Protein 2ZIB (pdb70)

Radius of gyration: 13.92 Å; Cα contacts (8 Å, |Δi|>4): 275; chains: 1; bounding box: 28×35×41 Å

Nearest PDB structures (foldseek):
  2zib-assembly1_A  TM=1.008E+00  e=3.011E-27  Brachyopsis segaliensis
  2py2-assembly6_F  TM=9.727E-01  e=3.572E-15  Clupea harengus
  1tdq-assembly1_B  TM=9.682E-01  e=9.838E-13  Rattus norvegicus
  6pwt-assembly1_A  TM=9.422E-01  e=2.791E-12  Bos taurus
  4j6l-assembly1_A  TM=9.202E-01  e=1.187E-11  Homo sapiens

Foldseek 3Di:
DPDDWDAPPQWDDDDQKTKHWFFFWFFLVVQQVVLVVVVWGFDDDADLVRLVVVLVPYDFKAFGFWWDQPPQPPIDGPRRDDPNDAFADPPDDPSDNQQTTWMQHRPSSSHIYGGHRGGIGITMTMDGTD

Secondary structure (DSSP, 8-state):
--S-----TT-EEETTEEEEEEEEEE-HHHHHHHHHHTTSEEPP--SHHHHHHHHHH-SS-EEEEEE--SSTT--EETT--------BPTT-----TTS-EEEE-SSTT--EEEE-TT--EEEEEEEE--

InterPro domains:
  IPR001304 C-type lectin-like [PF00059] (63-164)
  IPR001304 C-type lectin-like [PS500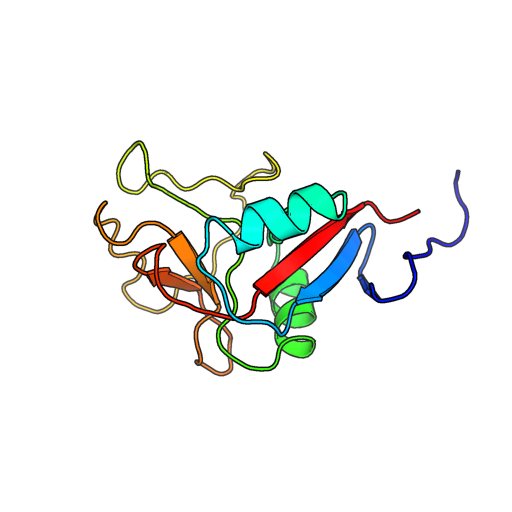41] (52-164)
  IPR001304 C-type lectin-like [SM00034] (45-164)
  IPR002353 Type-2 ice-structuring protein [PR00356] (44-56)
  IPR002353 Type-2 ice-structuring protein [PR00356] (56-73)
  IPR002353 Type-2 ice-structuring protein [PR00356] (74-91)
  IPR002353 Type-2 ice-structuring protein [PR00356] (101-117)
  IPR002353 Type-2 ice-structuring protein [PR00356] (123-134)
  IPR002353 Type-2 ice-structuring protein [PR00356] (135-146)
  IPR002353 Type-2 ice-structuring protein [PR00356] (150-163)
  IPR016186 C-type lectin-like/link domain superfamily [G3DSA:3.10.100.10] (37-168)
  IPR016187 C-type lectin fold [SSF56436] (42-167)
  IPR018378 C-type lectin, conserved site [PS00615] (139-163)
  IPR050111 C-type lectin and snaclec domain-containing protein [PTHR22803] (24-166)

GO terms:
  GO:0005576 extracellular region (C, EXP)

B-factor: mean 14.49, std 8.94, range [4.91, 48.57]

Organism: Brachyopsis segaliensis (NCBI:txid1633465)

Sequence (130 aa):
HHHALVCPAGWTLHGQRCFYSEATAMMTWDDLAEANCVNKGGHLASIHSLEEQLYIKDIVAGIVWIGGSACKVAGAWSWTDGTPVDYRTWCPTKPNDILSDCCMQMTAAVDKCWDDLPCPAS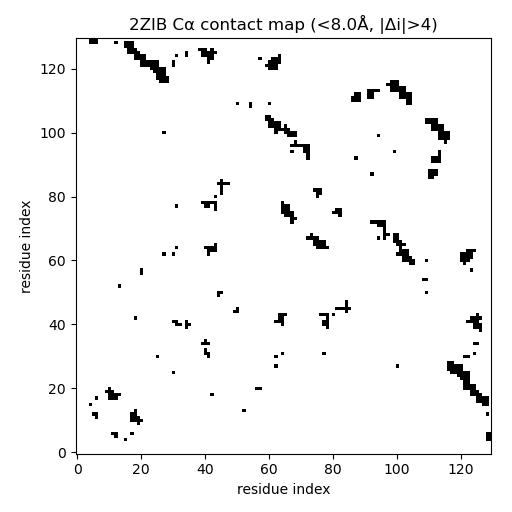HASICAKAAI

CATH classification: 3.10.100.10

Structure (mmCIF, N/CA/C/O backbone):
data_2ZIB
#
_entry.id   2ZIB
#
_cell.length_a   43.275
_cell.length_b   48.416
_cell.length_c   59.707
_cell.angle_alpha   90.00
_cell.angle_beta   90.00
_cell.angle_gamma   90.00
#
_symmetry.space_group_name_H-M   'P 21 21 21'
#
loop_
_entity.id
_entity.type
_entity.pdbx_description
1 polymer 'Type II antifreeze protein'
2 non-polymer 'SULFATE ION'
3 water water
#
loop_
_atom_site.group_PDB
_atom_site.id
_atom_site.type_symbol
_atom_site.label_atom_id
_atom_site.label_alt_id
_atom_site.label_comp_id
_atom_site.label_asym_id
_atom_site.label_entity_id
_atom_site.label_seq_id
_atom_site.pdbx_PDB_ins_code
_atom_site.Cartn_x
_atom_site.Cartn_y
_atom_site.Cartn_z
_atom_site.occupancy
_atom_site.B_iso_or_equiv
_atom_site.auth_seq_id
_atom_site.auth_comp_id
_atom_site.auth_asym_id
_atom_site.auth_atom_id
_atom_site.pdbx_PDB_model_num
ATOM 1 N N . HIS A 1 4 ? 18.168 14.808 -21.984 1.00 21.04 4 HIS A N 1
ATOM 2 C CA . HIS A 1 4 ? 18.027 13.330 -22.160 1.00 20.43 4 HIS A CA 1
ATOM 3 C C . HIS A 1 4 ? 17.194 12.719 -21.043 1.00 20.62 4 HIS A C 1
ATOM 4 O O . HIS A 1 4 ? 16.917 13.377 -20.016 1.00 21.48 4 HIS A O 1
ATOM 11 N N . HIS A 1 5 ? 16.801 11.460 -21.228 1.00 21.29 5 HIS A N 1
ATOM 12 C CA . HIS A 1 5 ? 16.143 10.677 -20.165 1.00 22.61 5 HIS A CA 1
ATOM 13 C C . HIS A 1 5 ? 16.863 9.375 -19.817 1.00 21.14 5 HIS A C 1
ATOM 14 O O . HIS A 1 5 ? 16.254 8.316 -19.632 1.00 21.27 5 HIS A O 1
ATOM 21 N N . HIS A 1 6 ? 18.185 9.438 -19.725 1.00 19.54 6 HIS A N 1
ATOM 22 C CA . HIS A 1 6 ? 18.956 8.258 -19.338 1.00 18.43 6 HIS A CA 1
ATOM 23 C C . HIS A 1 6 ? 19.683 8.473 -17.989 1.00 18.31 6 HIS A C 1
ATOM 24 O O . HIS A 1 6 ? 19.536 9.541 -17.364 1.00 18.42 6 HIS A O 1
ATOM 31 N N . ALA A 1 7 ? 20.475 7.486 -17.586 1.00 18.99 7 ALA A N 1
ATOM 32 C CA . ALA A 1 7 ? 21.133 7.471 -16.266 1.00 18.23 7 ALA A CA 1
ATOM 33 C C . ALA A 1 7 ? 22.015 8.697 -16.178 1.00 17.11 7 ALA A C 1
ATOM 34 O O . ALA A 1 7 ? 22.635 9.076 -17.168 1.00 17.42 7 ALA A O 1
ATOM 36 N N . LEU A 1 8 ? 22.054 9.318 -14.994 1.00 17.17 8 LEU A N 1
ATOM 37 C CA . LEU A 1 8 ? 22.890 10.489 -14.715 1.00 14.95 8 LEU A CA 1
ATOM 38 C C . LEU A 1 8 ? 24.274 10.074 -14.281 1.00 14.61 8 LEU A C 1
ATOM 39 O O . LEU A 1 8 ? 24.474 9.017 -13.670 1.00 16.66 8 LEU A O 1
ATOM 44 N N . VAL A 1 9 ? 25.248 10.938 -14.560 1.00 13.28 9 VAL A N 1
ATOM 45 C CA . VAL A 1 9 ? 26.606 10.736 -14.049 1.00 12.68 9 VAL A CA 1
ATOM 46 C C . VAL A 1 9 ? 27.121 12.031 -13.469 1.00 10.72 9 VAL A C 1
ATOM 47 O O . VAL A 1 9 ? 26.584 13.116 -13.727 1.00 10.12 9 VAL A O 1
ATOM 51 N N . CYS A 1 10 ? 28.187 11.884 -12.702 1.00 10.01 10 CYS A N 1
ATOM 52 C CA . CYS A 1 10 ? 28.912 13.023 -12.180 1.00 9.35 10 CYS A CA 1
ATOM 53 C C . CYS A 1 10 ? 30.341 13.012 -12.685 1.00 9.24 10 CYS A C 1
ATOM 54 O O . CYS A 1 10 ? 30.881 11.948 -12.905 1.00 10.38 10 CYS A O 1
ATOM 57 N N . PRO A 1 11 ? 30.978 14.182 -12.795 1.00 8.88 11 PRO A N 1
ATOM 58 C CA . PRO A 1 11 ? 32.393 14.203 -13.155 1.00 9.64 11 PRO A CA 1
ATOM 59 C C . PRO A 1 11 ? 33.203 13.489 -12.061 1.00 9.28 11 PRO A C 1
ATOM 60 O O . PRO A 1 11 ? 32.840 13.471 -10.873 1.00 9.58 11 PRO A O 1
ATOM 64 N N . ALA A 1 12 ? 34.350 12.930 -12.461 1.00 10.41 12 ALA A N 1
ATOM 65 C CA . ALA A 1 12 ? 35.266 12.318 -11.515 1.00 11.72 12 ALA A CA 1
ATOM 66 C C . ALA A 1 12 ? 35.555 13.209 -10.315 1.00 10.94 12 A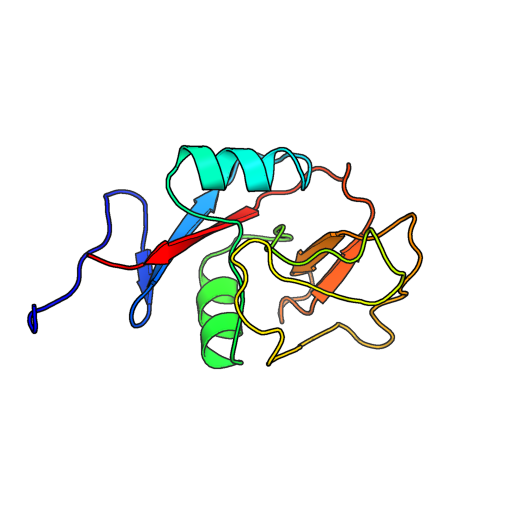LA A C 1
ATOM 67 O O . ALA A 1 12 ? 35.918 14.381 -10.437 1.00 11.61 12 ALA A O 1
ATOM 69 N N . GLY A 1 13 ? 35.427 12.616 -9.150 1.00 10.58 13 GLY A N 1
ATOM 70 C CA . GLY A 1 13 ? 35.678 13.348 -7.924 1.00 11.12 13 GLY A CA 1
ATOM 71 C C . GLY A 1 13 ? 34.393 13.852 -7.278 1.00 10.24 13 GLY A C 1
ATOM 72 O O . GLY A 1 13 ? 34.424 14.161 -6.094 1.00 12.06 13 GLY A O 1
ATOM 73 N N . TRP A 1 14 ? 33.277 13.846 -7.995 1.00 10.03 14 TRP A N 1
ATOM 74 C CA . TRP A 1 14 ? 31.992 14.307 -7.474 1.00 9.32 14 TRP A CA 1
ATOM 75 C C . TRP A 1 14 ? 31.083 13.104 -7.301 1.00 10.18 14 TRP A C 1
ATOM 76 O O . TRP A 1 14 ? 31.227 12.090 -8.032 1.00 11.52 14 TRP A O 1
ATOM 87 N N . THR A 1 15 ? 30.095 13.216 -6.420 1.00 9.92 15 THR A N 1
ATOM 88 C CA . THR A 1 15 ? 29.186 12.108 -6.126 1.00 10.92 15 THR A CA 1
ATOM 89 C C . THR A 1 15 ? 27.752 12.499 -6.376 1.00 9.35 15 THR A C 1
ATOM 90 O O . THR A 1 15 ? 27.349 13.667 -6.171 1.00 10.51 15 THR A O 1
ATOM 94 N N . LEU A 1 16 ? 26.972 11.521 -6.824 1.00 11.12 16 LEU A N 1
ATOM 95 C CA . LEU A 1 16 ? 25.619 11.755 -7.270 1.00 11.62 16 LEU A CA 1
ATOM 96 C C . LEU A 1 16 ? 24.583 11.578 -6.152 1.00 12.02 16 LEU A C 1
ATOM 97 O O . LEU A 1 16 ? 24.579 10.571 -5.448 1.00 14.58 16 LEU A O 1
ATOM 102 N N . HIS A 1 17 ? 23.698 12.559 -6.001 1.00 11.82 17 HIS A N 1
ATOM 103 C CA . HIS A 1 17 ? 22.465 12.362 -5.236 1.00 13.24 17 HIS A CA 1
ATOM 104 C C . HIS A 1 17 ? 21.331 13.005 -5.995 1.00 13.52 17 HIS A C 1
ATOM 105 O O . HIS A 1 17 ? 21.361 14.204 -6.264 1.00 13.70 17 HIS A O 1
ATOM 112 N N . GLY A 1 18 ? 20.311 12.225 -6.387 1.00 14.61 18 GLY A N 1
ATOM 113 C CA . GLY A 1 18 ? 19.209 12.792 -7.132 1.00 15.43 18 GLY A CA 1
ATOM 114 C C . GLY A 1 18 ? 19.670 13.344 -8.462 1.00 14.03 18 GLY A C 1
ATOM 115 O O . GLY A 1 18 ? 20.286 12.603 -9.283 1.00 15.91 18 GLY A O 1
ATOM 116 N N . GLN A 1 19 ? 19.388 14.624 -8.689 1.00 14.21 19 GLN A N 1
ATOM 117 C CA . GLN A 1 19 ? 19.750 15.284 -9.949 1.00 13.51 19 GLN A CA 1
ATOM 118 C C . GLN A 1 19 ? 21.035 16.131 -9.791 1.00 11.76 19 GLN A C 1
ATOM 119 O O . GLN A 1 19 ? 21.334 16.963 -10.666 1.00 11.74 19 GLN A O 1
ATOM 125 N N . ARG A 1 20 ? 21.742 15.994 -8.659 1.00 10.41 20 ARG A N 1
ATOM 126 C CA . ARG A 1 20 ? 22.889 16.869 -8.350 1.00 9.61 20 ARG A CA 1
ATOM 127 C C . ARG A 1 20 ? 24.154 16.073 -8.090 1.00 9.60 20 ARG A C 1
ATOM 128 O O . ARG A 1 20 ? 24.102 14.904 -7.666 1.00 10.51 20 ARG A O 1
ATOM 136 N N . CYS A 1 21 ? 25.285 16.762 -8.291 1.00 8.63 21 CYS A N 1
ATOM 137 C CA . CYS A 1 21 ? 26.614 16.224 -8.003 1.00 9.07 21 CYS A CA 1
ATOM 138 C C . CYS A 1 21 ? 27.269 17.061 -6.927 1.00 8.45 21 CYS A C 1
ATOM 139 O O . CYS A 1 21 ? 27.119 18.296 -6.927 1.00 8.76 21 CYS A O 1
ATOM 142 N N . PHE A 1 22 ? 27.963 16.382 -6.008 1.00 7.93 22 PHE A N 1
ATOM 143 C CA . PHE A 1 22 ? 28.547 17.030 -4.826 1.00 8.12 22 PHE A CA 1
ATOM 144 C C . PHE A 1 22 ? 30.046 16.796 -4.790 1.00 8.34 22 PHE A C 1
ATOM 145 O O . PHE A 1 22 ? 30.533 15.721 -5.136 1.00 9.05 22 PHE A O 1
ATOM 153 N N . TYR A 1 23 ? 30.771 17.806 -4.349 1.00 7.65 23 TYR A N 1
ATOM 154 C CA . TYR A 1 23 ? 32.228 17.747 -4.198 1.00 8.27 23 TYR A CA 1
ATOM 155 C C . TYR A 1 23 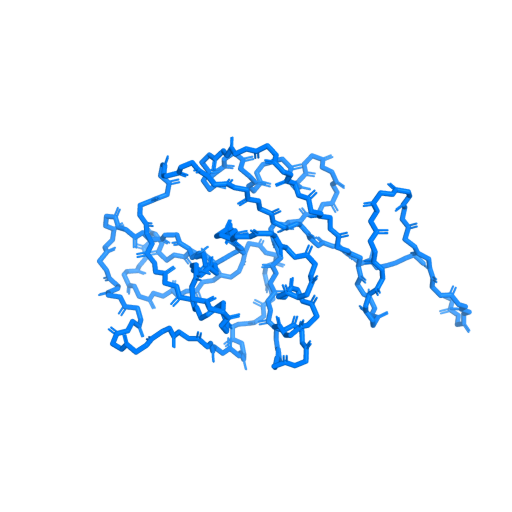? 32.649 18.126 -2.802 1.00 7.80 23 TYR A C 1
ATOM 156 O O . TYR A 1 23 ? 32.336 19.217 -2.349 1.00 8.91 23 TYR A O 1
ATOM 165 N N . SER A 1 24 ? 33.378 17.223 -2.155 1.00 8.51 24 SER A N 1
ATOM 166 C CA . SER A 1 24 ? 33.881 17.481 -0.822 1.00 8.68 24 SER A CA 1
ATOM 167 C C . SER A 1 24 ? 35.275 18.092 -0.937 1.00 8.94 24 SER A C 1
ATOM 168 O O . SER A 1 24 ? 36.203 17.408 -1.350 1.00 10.44 24 SER A O 1
ATOM 171 N N . GLU A 1 25 ? 35.380 19.385 -0.606 1.00 8.06 25 GLU A N 1
ATOM 172 C CA . GLU A 1 25 ? 36.637 20.109 -0.618 1.00 8.65 25 GLU A CA 1
ATOM 173 C C . GLU A 1 25 ? 37.256 20.037 0.773 1.00 8.87 25 GLU A C 1
ATOM 174 O O . GLU A 1 25 ? 36.804 20.698 1.729 1.00 8.11 25 GLU A O 1
ATOM 180 N N . ALA A 1 26 ? 38.284 19.212 0.906 1.00 10.20 26 ALA A N 1
ATOM 181 C CA . ALA A 1 26 ? 38.944 18.993 2.204 1.00 11.01 26 ALA A CA 1
ATOM 182 C C . ALA A 1 26 ? 39.855 20.156 2.585 1.00 10.79 26 ALA A C 1
ATOM 183 O O . ALA A 1 26 ? 40.202 20.319 3.764 1.00 12.79 26 ALA A O 1
ATOM 185 N N . THR A 1 27 ? 40.337 20.941 1.630 1.00 10.91 27 THR A N 1
ATOM 186 C CA . THR A 1 27 ? 41.230 22.075 1.962 1.00 11.33 27 THR A CA 1
ATOM 187 C C . THR A 1 27 ? 40.436 23.161 2.678 1.00 9.47 27 THR A C 1
ATOM 188 O O . THR A 1 27 ? 39.430 23.624 2.160 1.00 10.76 27 THR A O 1
ATOM 192 N N . ALA A 1 28 ? 40.861 23.590 3.856 1.00 9.72 28 ALA A N 1
ATOM 193 C CA . ALA A 1 28 ? 40.148 24.584 4.633 1.00 8.68 28 ALA A CA 1
ATOM 194 C C . ALA A 1 28 ? 40.373 25.947 4.025 1.00 8.53 28 ALA A C 1
ATOM 195 O O . ALA A 1 28 ? 41.460 26.340 3.635 1.00 11.07 28 ALA A O 1
ATOM 197 N N A MET A 1 29 ? 39.274 26.723 4.000 0.70 7.49 29 MET A N 1
ATOM 198 N N B MET A 1 29 ? 39.288 26.727 4.007 0.30 10.33 29 MET A N 1
ATOM 199 C CA A MET A 1 29 ? 39.391 28.071 3.443 0.70 4.97 29 MET A CA 1
ATOM 200 C CA B MET A 1 29 ? 39.375 28.088 3.429 0.30 11.02 29 MET A CA 1
ATOM 201 C C A MET A 1 29 ? 38.286 28.964 3.973 0.70 7.00 29 MET A C 1
ATOM 202 C C B MET A 1 29 ? 38.254 28.957 3.965 0.30 9.31 29 MET A C 1
ATOM 203 O O A MET A 1 29 ? 37.291 28.463 4.612 0.70 5.69 29 MET A O 1
ATOM 204 O O B MET A 1 29 ? 37.225 28.444 4.630 0.30 9.51 29 MET A O 1
ATOM 213 N N . THR A 1 30 ? 38.382 30.262 3.747 1.00 7.38 30 THR A N 1
ATOM 214 C CA . THR A 1 30 ? 37.305 31.170 4.137 1.00 6.75 30 THR A CA 1
ATOM 215 C C . THR A 1 30 ? 36.054 30.844 3.327 1.00 6.90 30 THR A C 1
ATOM 216 O O . THR A 1 30 ? 36.119 30.207 2.264 1.00 6.60 30 THR A O 1
ATOM 220 N N . TRP A 1 31 ? 34.897 31.316 3.792 1.00 6.66 31 TRP A N 1
ATOM 221 C CA . TRP A 1 31 ? 33.669 31.046 3.029 1.00 7.16 31 TRP A CA 1
ATOM 222 C C . TRP A 1 31 ? 33.787 31.623 1.615 1.00 6.29 31 TRP A C 1
ATOM 223 O O . TRP A 1 31 ? 33.416 30.983 0.645 1.00 6.81 31 TRP A O 1
ATOM 234 N N . ASP A 1 32 ? 34.327 32.849 1.505 1.00 5.97 32 ASP A N 1
ATOM 235 C CA A ASP A 1 32 ? 34.415 33.487 0.185 0.70 7.17 32 ASP A CA 1
ATOM 236 C CA B ASP A 1 32 ? 34.485 33.524 0.207 0.30 6.44 32 ASP A CA 1
ATOM 237 C C . ASP A 1 32 ? 35.348 32.701 -0.691 1.00 6.57 32 ASP A C 1
ATOM 238 O O . ASP A 1 32 ? 35.030 32.507 -1.921 1.00 6.30 32 ASP A O 1
ATOM 247 N N . LEU A 1 33 ? 36.472 32.215 -0.208 1.00 6.98 33 LEU A N 1
ATOM 248 C CA . LEU A 1 33 ? 37.353 31.416 -1.084 1.00 6.97 33 LEU A CA 1
ATOM 249 C C . LEU A 1 33 ? 36.678 30.116 -1.430 1.00 6.48 33 LEU A C 1
ATOM 250 O O . LEU A 1 33 ? 36.840 29.635 -2.560 1.00 6.95 33 LEU A O 1
ATOM 255 N N . ALA A 1 34 ? 35.938 29.513 -0.494 1.00 6.31 34 ALA A N 1
ATOM 256 C CA . ALA A 1 34 ? 35.300 28.229 -0.777 1.00 6.90 34 ALA A CA 1
ATOM 257 C C . ALA A 1 34 ? 34.229 28.413 -1.880 1.00 5.90 34 ALA A C 1
ATOM 258 O O . ALA A 1 34 ? 34.101 27.563 -2.793 1.00 6.51 34 ALA A O 1
ATOM 260 N N . GLU A 1 35 ? 33.438 29.482 -1.820 1.00 6.20 35 GLU A N 1
ATOM 261 C CA . GLU A 1 35 ? 32.468 29.752 -2.885 1.00 6.07 35 GLU A CA 1
ATOM 262 C C . GLU A 1 35 ? 33.185 29.985 -4.228 1.00 6.20 35 GLU A C 1
ATOM 263 O O . GLU A 1 35 ? 32.801 29.407 -5.252 1.00 6.47 35 GLU A O 1
ATOM 269 N N . ALA A 1 36 ? 34.252 30.782 -4.235 1.00 6.89 36 ALA A N 1
ATOM 270 C CA . ALA A 1 36 ? 34.995 31.021 -5.478 1.00 6.09 36 ALA A CA 1
ATOM 271 C C . ALA A 1 36 ? 35.580 29.743 -6.035 1.00 6.76 36 ALA A C 1
ATOM 272 O O . ALA A 1 36 ? 35.606 29.511 -7.250 1.00 7.17 36 ALA A O 1
ATOM 274 N N . ASN A 1 37 ? 36.061 28.859 -5.155 1.00 6.75 37 ASN A N 1
ATOM 275 C CA . ASN A 1 37 ? 36.590 27.558 -5.526 1.00 6.44 37 ASN A CA 1
ATOM 276 C C . ASN A 1 37 ? 35.497 26.719 -6.217 1.00 5.91 37 ASN A C 1
ATOM 277 O O . ASN A 1 37 ? 35.693 26.159 -7.309 1.00 6.89 37 ASN A O 1
ATOM 282 N N . CYS A 1 38 ? 34.308 26.678 -5.618 1.00 5.80 38 CYS A N 1
ATOM 283 C CA . CYS A 1 38 ? 33.200 25.940 -6.220 1.00 6.08 38 CYS A CA 1
ATOM 284 C C . CYS A 1 38 ? 32.825 26.525 -7.581 1.00 6.41 38 CYS A C 1
ATOM 285 O O . CYS A 1 38 ? 32.546 25.752 -8.526 1.00 7.06 38 CYS A O 1
ATOM 288 N N . VAL A 1 39 ? 32.839 27.858 -7.724 1.00 6.09 39 VAL A N 1
ATOM 289 C CA . VAL A 1 39 ? 32.527 28.485 -9.014 1.00 6.27 39 VAL A CA 1
ATOM 290 C C . VAL A 1 39 ? 33.588 28.113 -10.051 1.00 6.91 39 VAL A C 1
ATOM 291 O O . VAL A 1 39 ? 33.254 27.769 -11.199 1.00 7.46 39 VAL A O 1
ATOM 295 N N . ASN A 1 40 ? 34.882 28.115 -9.686 1.00 6.29 40 ASN A N 1
ATOM 296 C CA . ASN A 1 40 ? 35.902 27.684 -10.631 1.00 6.65 40 ASN A CA 1
ATOM 297 C C . ASN A 1 40 ? 35.653 26.263 -11.107 1.00 6.58 40 ASN A C 1
ATOM 298 O O . ASN A 1 40 ? 35.951 25.921 -12.258 1.00 7.36 40 ASN A O 1
ATOM 303 N N . LYS A 1 41 ? 35.075 25.440 -10.229 1.00 6.60 41 LYS A N 1
ATOM 304 C CA . LYS A 1 41 ? 34.793 24.029 -10.510 1.00 7.65 41 LYS A CA 1
ATOM 305 C C . LYS A 1 41 ? 33.429 23.828 -11.143 1.00 8.26 41 LYS A C 1
ATOM 306 O O . LYS A 1 41 ? 33.031 22.680 -11.326 1.00 9.98 41 LYS A O 1
ATOM 312 N N . GLY A 1 42 ? 32.738 24.898 -11.544 1.00 7.91 42 GLY A N 1
ATOM 313 C CA . GLY A 1 42 ? 31.507 24.806 -12.334 1.00 7.77 42 GLY A CA 1
ATOM 314 C C . GLY A 1 42 ? 30.254 24.793 -11.498 1.00 7.54 42 GLY A C 1
ATOM 315 O O . GLY A 1 42 ? 29.191 24.486 -12.016 1.00 8.95 42 GLY A O 1
ATOM 316 N N . GLY A 1 43 ? 30.344 25.091 -10.200 1.00 7.69 43 GLY A N 1
ATOM 317 C CA . GLY A 1 43 ? 29.177 25.010 -9.310 1.00 8.51 43 GLY A CA 1
ATOM 318 C C . GLY A 1 43 ? 29.169 26.128 -8.290 1.00 6.89 43 GLY A C 1
ATOM 319 O O . GLY A 1 43 ? 29.530 27.271 -8.573 1.00 7.63 43 GLY A O 1
ATOM 320 N N . HIS A 1 44 ? 28.682 25.775 -7.107 1.00 6.47 44 HIS A N 1
ATOM 321 C CA . HIS A 1 44 ? 28.517 26.735 -5.981 1.00 7.06 44 HIS A CA 1
ATOM 322 C C . HIS A 1 44 ? 28.728 25.937 -4.722 1.00 6.55 44 HIS A C 1
ATOM 323 O O . HIS A 1 44 ? 28.558 24.709 -4.727 1.00 7.38 44 HIS A O 1
ATOM 330 N N . LEU A 1 45 ? 28.983 26.629 -3.604 1.00 6.05 45 LEU A N 1
ATOM 331 C CA . LEU A 1 45 ? 28.783 25.940 -2.329 1.00 6.40 45 LEU A CA 1
ATOM 332 C C . LEU A 1 45 ? 27.378 25.316 -2.322 1.00 7.45 45 LEU A C 1
ATOM 333 O O . LEU A 1 45 ? 26.439 25.922 -2.844 1.00 7.60 45 LEU A O 1
ATOM 338 N N . ALA A 1 46 ? 27.232 24.161 -1.694 1.00 6.45 46 ALA A N 1
ATOM 339 C CA . ALA A 1 46 ? 25.956 23.458 -1.792 1.00 7.66 46 ALA A CA 1
ATOM 340 C C . ALA A 1 46 ? 24.836 24.229 -1.119 1.00 6.79 46 ALA A C 1
ATOM 341 O O . ALA A 1 46 ? 24.962 24.712 0.015 1.00 8.44 46 ALA A O 1
ATOM 343 N N . SER A 1 47 ? 23.675 24.244 -1.793 1.00 8.01 47 SER A N 1
ATOM 344 C CA . SER A 1 47 ? 22.409 24.581 -1.145 1.00 7.39 47 SER A CA 1
ATOM 345 C C . SER A 1 47 ? 21.708 23.286 -0.743 1.00 9.12 47 SER A C 1
ATOM 346 O O . SER A 1 47 ? 21.929 22.224 -1.351 1.00 9.29 47 SER A O 1
ATOM 349 N N . ILE A 1 48 ? 20.854 23.369 0.277 1.00 9.12 48 ILE A N 1
ATOM 350 C CA . ILE A 1 48 ? 20.207 22.209 0.871 1.00 9.59 48 ILE A CA 1
ATOM 351 C C . ILE A 1 48 ? 18.712 22.460 0.990 1.00 10.36 48 ILE A C 1
ATOM 352 O O . ILE A 1 48 ? 18.272 23.495 1.515 1.00 11.26 48 ILE A O 1
ATOM 357 N N . HIS A 1 49 ? 17.914 21.533 0.453 1.00 11.24 49 HIS A N 1
ATOM 358 C CA . HIS A 1 49 ? 16.476 21.806 0.248 1.00 12.75 49 HIS A CA 1
ATOM 359 C C . HIS A 1 49 ? 15.566 20.799 0.892 1.00 13.42 49 HIS A C 1
ATOM 360 O O . HIS A 1 49 ? 14.355 20.891 0.721 1.00 15.97 49 HIS A O 1
ATOM 367 N N . SER A 1 50 ? 16.131 19.870 1.651 1.00 13.52 50 SER A N 1
ATOM 368 C CA . SER A 1 50 ? 15.337 18.851 2.362 1.00 14.42 50 SER A CA 1
ATOM 369 C C . SER A 1 50 ? 16.180 18.188 3.393 1.00 14.98 50 SER A C 1
ATOM 370 O O . SER A 1 50 ? 17.415 18.223 3.323 1.00 14.27 50 SER A O 1
ATOM 373 N N . LEU A 1 51 ? 15.528 17.481 4.320 1.00 15.29 51 LEU A N 1
ATOM 374 C CA . LEU A 1 51 ? 16.281 16.659 5.249 1.00 15.17 51 LEU A CA 1
ATOM 375 C C . LEU A 1 51 ? 16.995 15.558 4.511 1.00 16.10 51 LEU A C 1
ATOM 376 O O . LEU A 1 51 ? 18.092 15.171 4.903 1.00 14.90 51 LEU A O 1
ATOM 381 N N . GLU A 1 52 ? 16.397 15.058 3.425 1.00 16.22 52 GLU A N 1
ATOM 382 C CA . GLU A 1 52 ? 17.109 14.061 2.616 1.00 18.06 52 GLU A CA 1
ATOM 383 C C . GLU A 1 52 ? 18.478 14.545 2.135 1.00 16.15 52 GLU A C 1
ATOM 384 O O . GLU A 1 52 ? 19.476 13.814 2.230 1.00 15.34 52 GLU A O 1
ATOM 390 N N . GLU A 1 53 ? 18.521 15.768 1.630 1.00 14.34 53 GLU A N 1
ATOM 391 C CA . GLU A 1 53 ? 19.805 16.360 1.202 1.00 14.07 53 GLU A CA 1
ATOM 392 C C . GLU A 1 53 ? 20.731 16.607 2.374 1.00 13.42 53 GLU A C 1
ATOM 393 O O . GLU A 1 53 ? 21.914 16.306 2.286 1.00 12.40 53 GLU A O 1
ATOM 399 N N . GLN A 1 54 ? 20.185 17.105 3.481 1.00 12.36 54 GLN A N 1
ATOM 400 C CA . GLN A 1 54 ? 20.955 17.335 4.709 1.00 13.01 54 GLN A CA 1
ATOM 401 C C . GLN A 1 54 ? 21.667 16.051 5.083 1.00 13.54 54 GLN A C 1
ATOM 402 O O . GLN A 1 54 ? 22.844 16.044 5.406 1.00 12.40 54 GLN A O 1
ATOM 408 N N . LEU A 1 55 ? 20.911 14.944 5.118 1.00 13.87 55 LEU A N 1
ATOM 409 C CA . LEU A 1 55 ? 21.479 13.686 5.554 1.00 13.08 55 LEU A CA 1
ATOM 410 C C . LEU A 1 55 ? 22.469 13.117 4.533 1.00 13.84 55 LEU A C 1
ATOM 411 O O . LEU A 1 55 ? 23.484 12.530 4.908 1.00 14.05 55 LEU A O 1
ATOM 416 N N . TYR A 1 56 ? 22.191 13.286 3.239 1.00 13.04 56 TYR A N 1
ATOM 417 C CA . TYR A 1 56 ? 23.182 12.852 2.253 1.00 14.53 56 TYR A CA 1
ATOM 418 C C . TYR A 1 56 ? 24.518 13.605 2.427 1.00 14.26 56 TYR A C 1
ATOM 419 O O . TYR A 1 56 ? 25.601 13.019 2.397 1.00 14.60 56 TYR A O 1
ATOM 428 N N . ILE A 1 57 ? 24.439 14.919 2.563 1.00 14.27 57 ILE A N 1
ATOM 429 C CA . ILE A 1 57 ? 25.651 15.727 2.701 1.00 14.64 57 ILE A CA 1
ATOM 430 C C . ILE A 1 57 ? 26.345 15.424 4.021 1.00 15.37 57 ILE A C 1
ATOM 431 O O . ILE A 1 57 ? 27.575 15.275 4.053 1.00 14.99 57 ILE A O 1
ATOM 436 N N . LYS A 1 58 ? 25.566 15.282 5.103 1.00 14.66 58 LYS A N 1
ATOM 437 C CA . LYS A 1 58 ? 26.125 14.893 6.397 1.00 16.33 58 LYS A CA 1
ATOM 438 C C . LYS A 1 58 ? 26.991 13.671 6.232 1.00 16.62 58 LYS A C 1
ATOM 439 O O . LYS A 1 58 ? 28.068 13.585 6.785 1.00 16.94 58 LYS A O 1
ATOM 445 N N . ASP A 1 59 ? 26.512 12.701 5.444 1.00 16.19 59 ASP A N 1
ATOM 446 C CA . ASP A 1 59 ? 27.243 11.453 5.312 1.00 18.44 59 ASP A CA 1
ATOM 447 C C . ASP A 1 59 ? 28.488 11.549 4.469 1.00 19.13 59 ASP A C 1
ATOM 448 O O . ASP A 1 59 ? 29.367 10.702 4.578 1.00 21.31 59 ASP A O 1
ATOM 453 N N . ILE A 1 60 ? 28.630 12.607 3.681 1.00 19.67 60 ILE A N 1
ATOM 454 C CA . ILE A 1 60 ? 29.844 12.764 2.885 1.00 21.62 60 ILE A CA 1
ATOM 455 C C . ILE A 1 60 ? 30.982 13.371 3.680 1.00 21.72 60 ILE A C 1
ATOM 456 O O . ILE A 1 60 ? 32.135 12.962 3.528 1.00 22.65 60 ILE A O 1
ATOM 461 N N . VAL A 1 61 ? 30.630 14.339 4.526 1.00 20.77 61 VAL A N 1
ATOM 462 C CA . VAL A 1 61 ? 31.610 15.317 5.029 1.00 19.73 61 VAL A CA 1
ATOM 463 C C . VAL A 1 61 ? 32.261 14.827 6.322 1.00 20.04 61 VAL A C 1
ATOM 464 O O . VAL A 1 61 ? 31.704 13.974 7.012 1.00 20.45 61 VAL A O 1
ATOM 468 N N . ALA A 1 62 ? 33.401 15.405 6.693 1.00 17.86 62 ALA A N 1
ATOM 469 C CA . ALA A 1 62 ? 34.150 14.863 7.832 1.00 19.39 62 ALA A CA 1
ATOM 470 C C . ALA A 1 62 ? 34.198 15.740 9.054 1.00 19.43 62 ALA A C 1
ATOM 471 O O . ALA A 1 62 ? 34.911 15.412 10.003 1.00 21.14 62 ALA A O 1
ATOM 473 N N . GLY A 1 63 ? 33.488 16.844 9.056 1.00 16.28 63 GLY A N 1
ATOM 474 C CA . GLY A 1 63 ? 33.473 17.823 10.184 1.00 14.61 63 GLY A CA 1
ATOM 475 C C . GLY A 1 63 ? 32.666 19.071 9.793 1.00 12.49 63 GLY A C 1
ATOM 476 O O . GLY A 1 63 ? 31.771 18.997 8.921 1.00 13.65 63 GLY A O 1
ATOM 477 N N . ILE A 1 64 ? 32.972 20.210 10.409 1.00 9.48 64 ILE A N 1
ATOM 478 C CA . ILE A 1 64 ? 32.348 21.493 9.982 1.00 8.33 64 ILE A CA 1
ATOM 479 C C . ILE A 1 64 ? 32.614 21.712 8.500 1.00 7.68 64 ILE A C 1
ATOM 480 O O . ILE A 1 64 ? 33.741 21.529 8.009 1.00 8.81 64 ILE A O 1
ATOM 485 N N . VAL A 1 65 ? 31.583 22.143 7.769 1.00 7.38 65 VAL A N 1
ATOM 486 C CA . VAL A 1 65 ? 31.782 22.521 6.356 1.00 7.03 65 VAL A CA 1
ATOM 487 C C . VAL A 1 65 ? 30.998 23.775 6.050 1.00 6.48 65 VAL A C 1
ATOM 488 O O . VAL A 1 65 ? 29.838 23.942 6.464 1.00 6.87 65 VAL A O 1
ATOM 492 N N . TRP A 1 66 ? 31.627 24.667 5.298 1.00 5.79 66 TRP A N 1
ATOM 493 C CA . TRP A 1 66 ? 30.878 25.757 4.675 1.00 5.89 66 TRP A CA 1
ATOM 494 C C . TRP A 1 66 ? 29.866 25.242 3.654 1.00 6.08 66 TRP A C 1
ATOM 495 O O . TRP A 1 66 ? 30.186 24.348 2.883 1.00 6.47 66 TRP A O 1
ATOM 506 N N . ILE A 1 67 ? 28.665 25.810 3.694 1.00 5.73 67 ILE A N 1
ATOM 507 C CA . ILE A 1 67 ? 27.643 25.599 2.644 1.00 6.66 67 ILE A CA 1
ATOM 508 C C . ILE A 1 67 ? 27.213 26.950 2.102 1.00 6.47 67 ILE A C 1
ATOM 509 O O . ILE A 1 67 ? 27.732 27.993 2.543 1.00 6.50 67 ILE A O 1
ATOM 514 N N . GLY A 1 68 ? 26.274 26.973 1.147 1.00 6.06 68 GLY A N 1
ATOM 515 C CA . GLY A 1 68 ? 26.156 28.169 0.328 1.00 6.46 68 GLY A CA 1
ATOM 516 C C . GLY A 1 68 ? 25.309 29.316 0.825 1.00 6.01 68 GLY A C 1
ATOM 517 O O . GLY A 1 68 ? 24.958 30.194 0.043 1.00 7.46 68 GLY A O 1
ATOM 518 N N . GLY A 1 69 ? 24.998 29.350 2.126 1.00 6.07 69 GLY A N 1
ATOM 519 C CA . GLY A 1 69 ? 24.145 30.377 2.675 1.00 6.66 69 GLY A CA 1
ATOM 520 C C . GLY A 1 69 ? 24.952 31.575 3.160 1.00 6.39 69 GLY A C 1
ATOM 521 O O . GLY A 1 69 ? 26.016 31.443 3.791 1.00 6.77 69 GLY A O 1
ATOM 522 N N . SER A 1 70 ? 24.428 32.773 2.907 1.00 7.05 70 SER A N 1
ATOM 523 C CA . SER A 1 70 ? 24.979 33.970 3.553 1.00 6.89 70 SER A CA 1
ATOM 524 C C . SER A 1 70 ? 23.855 34.987 3.753 1.00 6.75 70 SER A C 1
ATOM 525 O O . SER A 1 70 ? 22.833 34.941 3.053 1.00 7.85 70 SER A O 1
ATOM 528 N N . ALA A 1 71 ? 24.082 35.892 4.703 1.00 6.74 71 ALA A N 1
ATOM 529 C CA . ALA A 1 71 ? 23.106 36.966 5.029 1.00 7.05 71 ALA A CA 1
ATOM 530 C C . ALA A 1 71 ? 23.905 38.203 5.377 1.00 6.85 71 ALA A C 1
ATOM 531 O O . ALA A 1 71 ? 23.808 38.758 6.461 1.00 7.60 71 ALA A O 1
ATOM 533 N N . CYS A 1 72 ? 24.709 38.657 4.418 1.00 7.56 72 CYS A N 1
ATOM 534 C CA . CYS A 1 72 ? 25.701 39.678 4.665 1.00 7.70 72 CYS A CA 1
ATOM 535 C C . CYS A 1 72 ? 25.312 41.049 4.164 1.00 8.58 72 CYS A C 1
ATOM 536 O O . CYS A 1 72 ? 26.071 41.998 4.342 1.00 11.00 72 CYS A O 1
ATOM 539 N N . LYS A 1 73 ? 24.152 41.162 3.536 1.00 7.73 73 LYS A N 1
ATOM 540 C CA . LYS A 1 73 ? 23.659 42.449 3.031 1.00 9.29 73 LYS A CA 1
ATOM 541 C C . LYS A 1 73 ? 22.605 43.047 3.947 1.00 9.08 73 LYS A C 1
ATOM 542 O O . LYS A 1 73 ? 22.700 44.205 4.402 1.00 11.68 73 LYS A O 1
ATOM 548 N N . VAL A 1 74 ? 21.550 42.281 4.185 1.00 7.79 74 VAL A N 1
ATOM 549 C CA . VAL A 1 74 ? 20.450 42.653 5.098 1.00 7.66 74 VAL A CA 1
ATOM 550 C C . VAL A 1 74 ? 20.483 41.604 6.210 1.00 7.07 74 VAL A C 1
ATOM 551 O O . VAL A 1 74 ? 20.427 40.407 5.939 1.00 7.61 74 VAL A O 1
ATOM 555 N N . ALA A 1 75 ? 20.584 42.078 7.461 1.00 6.82 75 ALA A N 1
ATOM 556 C CA . ALA A 1 75 ? 20.757 41.154 8.582 1.00 7.13 75 ALA A CA 1
ATOM 557 C C . ALA A 1 75 ? 19.627 40.134 8.600 1.00 7.50 75 ALA A C 1
ATOM 558 O O . ALA A 1 75 ? 18.436 40.506 8.472 1.00 7.82 75 ALA A O 1
ATOM 560 N N . GLY A 1 76 ? 19.979 38.861 8.713 1.00 7.47 76 GLY A N 1
ATOM 561 C CA . GLY A 1 76 ? 18.986 37.796 8.802 1.00 8.21 76 GLY A CA 1
ATOM 562 C C . GLY A 1 76 ? 18.301 37.403 7.510 1.00 7.77 76 GLY A C 1
ATOM 563 O O . GLY A 1 76 ? 17.478 36.481 7.545 1.00 9.10 76 GLY A O 1
ATOM 564 N N . ALA A 1 77 ? 18.642 38.037 6.376 1.00 7.43 77 ALA A N 1
ATOM 565 C CA . ALA A 1 77 ? 17.981 37.687 5.113 1.00 8.10 77 ALA A CA 1
ATOM 566 C C . ALA A 1 77 ? 18.917 36.719 4.385 1.00 7.93 77 ALA A C 1
ATOM 567 O O . ALA A 1 77 ? 19.886 37.119 3.755 1.00 8.40 77 ALA A O 1
ATOM 569 N N . TRP A 1 78 ? 18.653 35.430 4.554 1.00 6.99 78 TRP A N 1
ATOM 570 C CA . TRP A 1 78 ? 19.510 34.362 4.026 1.00 7.28 78 TRP A CA 1
ATOM 571 C C . TRP A 1 78 ? 19.236 34.159 2.531 1.00 8.17 78 TRP A C 1
ATOM 572 O O . TRP A 1 78 ? 18.089 34.153 2.092 1.00 10.36 78 TRP A O 1
ATOM 583 N N . SER A 1 79 ? 20.299 33.863 1.802 1.00 7.81 79 SER A N 1
ATOM 584 C CA . SER A 1 79 ? 20.243 33.471 0.389 1.00 7.91 79 SER A CA 1
ATOM 585 C C . SER A 1 79 ? 21.263 32.399 0.128 1.00 7.51 79 SER A C 1
ATOM 586 O O . SER A 1 79 ? 22.307 32.337 0.786 1.00 6.88 79 SER A O 1
ATOM 591 N N . TRP A 1 80 ? 20.973 31.574 -0.874 1.00 7.61 80 TRP A N 1
ATOM 592 C CA . TRP A 1 80 ? 21.953 30.616 -1.383 1.00 7.48 80 TRP A CA 1
ATOM 593 C C . TRP A 1 80 ? 22.735 31.210 -2.546 1.00 8.00 80 TRP A C 1
ATOM 594 O O . TRP A 1 80 ? 22.118 31.858 -3.430 1.00 8.32 80 TRP A O 1
ATOM 605 N N . THR A 1 81 ? 24.028 30.934 -2.631 1.00 7.07 81 THR A N 1
ATOM 606 C CA . THR A 1 81 ? 24.809 31.495 -3.751 1.00 7.94 81 THR A CA 1
ATOM 607 C C . THR A 1 81 ? 24.350 30.982 -5.120 1.00 8.38 81 THR A C 1
ATOM 608 O O . THR A 1 81 ? 24.592 31.644 -6.130 1.00 9.26 81 THR A O 1
ATOM 612 N N . ASP A 1 82 ? 23.692 29.823 -5.158 1.00 7.49 82 ASP A N 1
ATOM 613 C CA . ASP A 1 82 ? 23.223 29.291 -6.440 1.00 9.20 82 ASP A CA 1
ATOM 614 C C . ASP A 1 82 ? 21.853 29.862 -6.833 1.00 9.44 82 ASP A C 1
ATOM 615 O O . ASP A 1 82 ? 21.322 29.468 -7.869 1.00 11.37 82 ASP A O 1
ATOM 620 N N . GLY A 1 83 ? 21.282 30.778 -6.059 1.00 9.55 83 GLY A N 1
ATOM 621 C CA . GLY A 1 83 ? 20.009 31.396 -6.428 1.00 10.97 83 GLY A CA 1
ATOM 622 C C . GLY A 1 83 ? 18.778 30.557 -6.141 1.00 11.11 83 GLY A C 1
ATOM 623 O O . GLY A 1 83 ? 17.658 31.007 -6.437 1.00 12.78 83 GLY A O 1
ATOM 624 N N . THR A 1 84 ? 18.920 29.353 -5.591 1.00 10.88 84 THR A N 1
ATOM 625 C CA . THR A 1 84 ? 17.766 28.507 -5.307 1.00 12.02 84 THR A CA 1
ATOM 626 C C . THR A 1 84 ? 17.046 29.000 -4.057 1.00 11.83 84 THR A C 1
ATOM 627 O O . THR A 1 84 ? 17.605 29.772 -3.280 1.00 11.21 84 THR A O 1
ATOM 631 N N . PRO A 1 85 ? 15.783 28.583 -3.862 1.00 13.47 85 PRO A N 1
ATOM 632 C CA . PRO A 1 85 ? 15.039 29.091 -2.724 1.00 13.98 85 PRO A CA 1
ATOM 633 C C . PRO A 1 85 ? 15.519 28.603 -1.353 1.00 13.47 85 PRO A C 1
ATOM 634 O O . PRO A 1 85 ? 16.013 27.475 -1.280 1.00 12.31 85 PRO A O 1
ATOM 638 N N . VAL A 1 86 ? 15.405 29.447 -0.318 1.00 13.94 86 VAL A N 1
ATOM 639 C CA . VAL A 1 86 ? 15.625 28.971 1.039 1.00 15.72 86 VAL A CA 1
ATOM 640 C C . VAL A 1 86 ? 14.307 28.365 1.523 1.00 15.22 86 VAL A C 1
ATOM 641 O O . VAL A 1 86 ? 13.475 29.010 2.196 1.00 18.53 86 VAL A O 1
ATOM 645 N N . ASP A 1 87 ? 14.065 27.155 1.078 1.00 13.95 87 ASP A N 1
ATOM 646 C CA . ASP A 1 87 ? 12.790 26.466 1.289 1.00 15.06 87 ASP A CA 1
ATOM 647 C C . ASP A 1 87 ? 12.910 25.346 2.324 1.00 14.76 87 ASP A C 1
ATOM 648 O O . ASP A 1 87 ? 11.968 24.617 2.585 1.00 16.76 87 ASP A O 1
ATOM 653 N N . TYR A 1 88 ? 14.067 25.245 2.954 1.00 12.80 88 TYR A N 1
ATOM 654 C CA . TYR A 1 88 ? 14.353 24.289 4.011 1.00 12.47 88 TYR A CA 1
ATOM 655 C C . TYR A 1 88 ? 15.403 24.934 4.927 1.00 11.12 88 TYR A C 1
ATOM 656 O O . TYR A 1 88 ? 16.376 25.555 4.456 1.00 11.87 88 TYR A O 1
ATOM 665 N N . ARG A 1 89 ? 15.227 24.742 6.224 1.00 11.33 89 ARG A N 1
ATOM 666 C CA . ARG A 1 89 ? 16.227 25.173 7.202 1.00 11.73 89 ARG A CA 1
ATOM 667 C C . ARG A 1 89 ? 16.384 24.149 8.286 1.00 11.39 89 ARG A C 1
ATOM 668 O O . ARG A 1 89 ? 15.425 23.519 8.721 1.00 12.12 89 ARG A O 1
ATOM 676 N N . THR A 1 90 ? 17.621 23.998 8.761 1.00 10.38 90 THR A N 1
ATOM 677 C CA . THR A 1 90 ? 17.866 23.149 9.942 1.00 9.77 90 THR A CA 1
ATOM 678 C C . THR A 1 90 ? 18.954 23.788 10.812 1.00 8.62 90 THR A C 1
ATOM 679 O O . THR A 1 90 ? 20.021 23.215 11.088 1.00 9.33 90 THR A O 1
ATOM 683 N N . TRP A 1 91 ? 18.650 25.004 11.255 1.00 8.34 91 TRP A N 1
ATOM 684 C CA . TRP A 1 91 ? 19.523 25.724 12.157 1.00 8.34 91 TRP A CA 1
ATOM 685 C C . TRP A 1 91 ? 19.650 24.999 13.507 1.00 8.36 91 TRP A C 1
ATOM 686 O O . TRP A 1 91 ? 18.683 24.370 14.012 1.00 9.93 91 TRP A O 1
ATOM 697 N N . CYS A 1 92 ? 20.840 25.055 14.097 1.00 8.34 92 CYS A N 1
ATOM 698 C CA . CYS A 1 92 ? 21.021 24.582 15.482 1.00 9.11 92 CYS A CA 1
ATOM 699 C C . CYS A 1 92 ? 20.104 25.361 16.437 1.00 9.04 92 CYS A C 1
ATOM 700 O O . CYS A 1 92 ? 19.674 26.467 16.132 1.00 10.01 92 CYS A O 1
ATOM 703 N N . PRO A 1 93 ? 19.848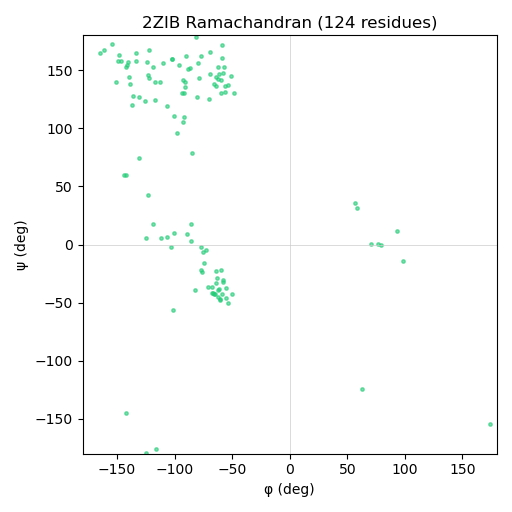 24.822 17.631 1.00 10.92 93 PRO A N 1
ATOM 704 C CA . PRO A 1 93 ? 19.018 25.545 18.596 1.00 12.45 93 PRO A CA 1
ATOM 705 C C . PRO A 1 93 ? 19.546 26.938 18.839 1.00 12.48 93 PRO A C 1
ATOM 706 O O . PRO A 1 93 ? 20.733 27.131 19.012 1.00 13.41 93 PRO A O 1
ATOM 710 N N . THR A 1 94 ? 18.601 27.886 18.892 1.00 12.83 94 THR A N 1
ATOM 711 C CA . THR A 1 94 ? 18.825 29.327 19.120 1.00 15.20 94 THR A CA 1
ATOM 712 C C . THR A 1 94 ? 19.501 30.060 17.960 1.00 13.88 94 THR A C 1
ATOM 713 O O . THR A 1 94 ? 19.780 31.242 18.065 1.00 17.84 94 THR A O 1
ATOM 717 N N . LYS A 1 95 ? 19.803 29.341 16.891 1.00 10.83 95 LYS A N 1
ATOM 718 C CA . LYS A 1 95 ? 20.420 29.973 15.704 1.00 9.68 95 LYS A CA 1
ATOM 719 C C . LYS A 1 95 ? 19.392 30.181 14.615 1.00 9.46 95 LYS A C 1
ATOM 720 O O . LYS A 1 95 ? 18.344 29.510 14.613 1.00 10.60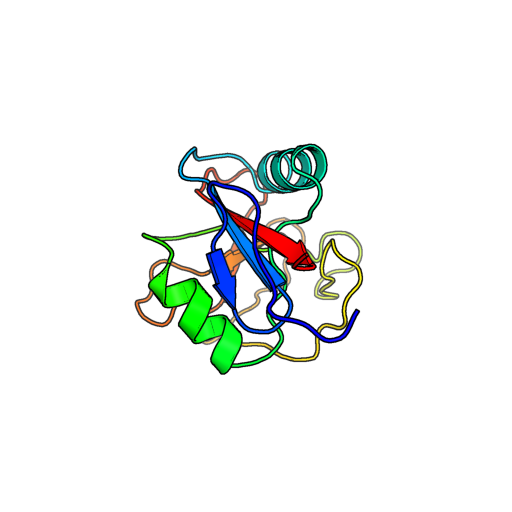 95 LYS A O 1
ATOM 726 N N . PRO A 1 96 ? 19.627 31.077 13.661 1.00 9.59 96 PRO A N 1
ATOM 727 C CA . PRO A 1 96 ? 20.836 31.889 13.517 1.00 9.09 96 PRO A CA 1
ATOM 728 C C . PRO A 1 96 ? 20.866 33.090 14.449 1.00 9.89 96 PRO A C 1
ATOM 729 O O . PRO A 1 96 ? 19.822 33.558 14.862 1.00 10.63 96 PRO A O 1
ATOM 733 N N . ASN A 1 97 ? 22.046 33.608 14.767 1.00 9.61 97 ASN A N 1
ATOM 734 C CA . ASN A 1 97 ? 22.083 34.867 15.570 1.00 10.70 97 ASN A CA 1
ATOM 735 C C . ASN A 1 97 ? 21.769 36.096 14.700 1.00 9.84 97 ASN A C 1
ATOM 736 O O . ASN A 1 97 ? 21.319 37.094 15.263 1.00 10.42 97 ASN A O 1
ATOM 741 N N . ASP A 1 98 ? 21.951 35.988 13.376 1.00 8.72 98 ASP A N 1
ATOM 742 C CA . ASP A 1 98 ? 21.614 37.098 12.470 1.00 8.56 98 ASP A CA 1
ATOM 743 C C . ASP A 1 98 ? 22.353 38.397 12.848 1.00 8.23 98 ASP A C 1
ATOM 744 O O . ASP A 1 98 ? 21.814 39.507 12.709 1.00 8.83 98 ASP A O 1
ATOM 749 N N . ILE A 1 99 ? 23.589 38.271 13.308 1.00 9.11 99 ILE A N 1
ATOM 750 C CA . ILE A 1 99 ? 24.471 39.426 13.508 1.00 10.18 99 ILE A CA 1
ATOM 751 C C . ILE A 1 99 ? 25.299 39.580 12.239 1.00 10.64 99 ILE A C 1
ATOM 752 O O . ILE A 1 99 ? 25.914 38.597 11.784 1.00 10.46 99 ILE A O 1
ATOM 757 N N . LEU A 1 100 ? 25.361 40.786 11.666 1.00 11.39 100 LEU A N 1
ATOM 758 C CA . LEU A 1 100 ? 26.004 40.936 10.369 1.00 10.78 100 LEU A CA 1
ATOM 759 C C . LEU A 1 100 ? 27.511 40.587 10.366 1.00 11.48 100 LEU A C 1
ATOM 760 O O . LEU A 1 100 ? 28.041 40.151 9.352 1.00 11.70 100 LEU A O 1
ATOM 765 N N . SER A 1 101 ? 28.187 40.758 11.496 1.00 9.92 101 SER A N 1
ATOM 766 C CA . SER A 1 101 ? 29.588 40.356 11.606 1.00 10.65 101 SER A CA 1
ATOM 767 C C . SER A 1 101 ? 29.846 38.860 11.363 1.00 8.18 101 SER A C 1
ATOM 768 O O . SER A 1 101 ? 30.987 38.467 11.100 1.00 8.96 101 SER A O 1
ATOM 771 N N . ASP A 1 102 ? 28.810 38.028 11.531 1.00 8.25 102 ASP A N 1
ATOM 772 C CA . ASP A 1 102 ? 28.962 36.583 11.508 1.00 6.88 102 ASP A CA 1
ATOM 773 C C . ASP A 1 102 ? 27.889 36.037 10.548 1.00 6.93 102 ASP A C 1
ATOM 774 O O . ASP A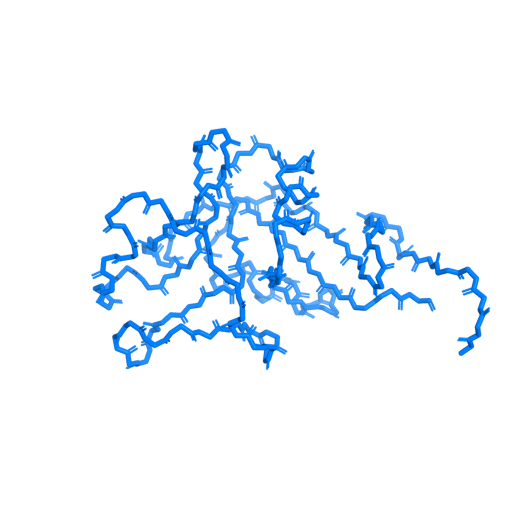 1 102 ? 26.868 35.493 11.002 1.00 8.47 102 ASP A O 1
ATOM 779 N N . CYS A 1 103 ? 28.111 36.215 9.244 1.00 6.81 103 CYS A N 1
ATOM 780 C CA . CYS A 1 103 ? 26.985 36.125 8.294 1.00 6.55 103 CYS A CA 1
ATOM 781 C C . CYS A 1 103 ? 27.110 35.040 7.250 1.00 7.01 103 CYS A C 1
ATOM 782 O O . CYS A 1 103 ? 26.350 35.024 6.304 1.00 7.87 103 CYS A O 1
ATOM 785 N N . CYS A 1 104 ? 28.002 34.073 7.508 1.00 6.48 104 CYS A N 1
ATOM 786 C CA . CYS A 1 104 ? 28.139 32.942 6.584 1.00 6.62 104 CYS A CA 1
ATOM 787 C C . CYS A 1 104 ? 27.661 31.619 7.224 1.00 5.38 104 CYS A C 1
ATOM 788 O O . CYS A 1 104 ? 27.937 31.338 8.411 1.00 7.18 104 CYS A O 1
ATOM 791 N N . MET A 1 105 ? 26.967 30.787 6.441 1.00 6.26 105 MET A N 1
ATOM 792 C CA . MET A 1 105 ? 26.356 29.568 6.955 1.00 6.33 105 MET A CA 1
ATOM 793 C C . MET A 1 105 ? 27.267 28.371 6.851 1.00 6.03 105 MET A C 1
ATOM 794 O O . MET A 1 105 ? 27.877 28.119 5.803 1.00 6.26 105 MET A O 1
ATOM 799 N N . GLN A 1 106 ? 27.318 27.581 7.917 1.00 6.26 106 GLN A N 1
ATOM 800 C CA . GLN A 1 106 ? 28.029 26.327 7.888 1.00 6.21 106 GLN A CA 1
ATOM 801 C C . GLN A 1 106 ? 27.178 25.222 8.502 1.00 6.01 106 GLN A C 1
ATOM 802 O O . GLN A 1 106 ? 26.308 25.482 9.325 1.00 7.30 106 GLN A O 1
ATOM 808 N N . MET A 1 107 ? 27.509 23.988 8.125 1.00 6.48 107 MET A N 1
ATOM 809 C CA . MET A 1 107 ? 27.105 22.798 8.912 1.00 6.86 107 MET A CA 1
ATOM 810 C C . MET A 1 107 ? 28.114 22.706 10.052 1.00 6.81 107 MET A C 1
ATOM 811 O O . MET A 1 107 ? 29.348 22.663 9.800 1.00 7.46 107 MET A O 1
ATOM 816 N N . THR A 1 108 ? 27.612 22.633 11.299 1.00 7.12 108 THR A N 1
ATOM 817 C CA . THR A 1 108 ? 28.474 22.606 12.471 1.00 6.77 108 THR A CA 1
ATOM 818 C C . THR A 1 108 ? 29.044 21.224 12.771 1.00 6.62 108 THR A C 1
ATOM 819 O O . THR A 1 108 ? 28.753 20.235 12.076 1.00 7.72 108 THR A O 1
ATOM 823 N N . ALA A 1 109 ? 29.868 21.159 13.818 1.00 7.41 109 ALA A N 1
ATOM 824 C CA . ALA A 1 109 ? 30.489 19.923 14.268 1.00 7.56 109 ALA A CA 1
ATOM 825 C C . ALA A 1 109 ? 29.497 19.011 15.005 1.00 8.63 109 ALA A C 1
ATOM 826 O O . ALA A 1 109 ? 29.840 17.866 15.297 1.00 11.76 109 ALA A O 1
ATOM 828 N N . ALA A 1 110 ? 28.277 19.476 15.254 1.00 8.11 110 ALA A N 1
ATOM 829 C CA . ALA A 1 110 ? 27.280 18.555 15.846 1.00 8.25 110 ALA A CA 1
ATOM 830 C C . ALA A 1 110 ? 27.128 17.362 14.891 1.00 8.30 110 ALA A C 1
ATOM 831 O O . ALA A 1 110 ? 27.196 17.523 13.660 1.00 8.45 110 ALA A 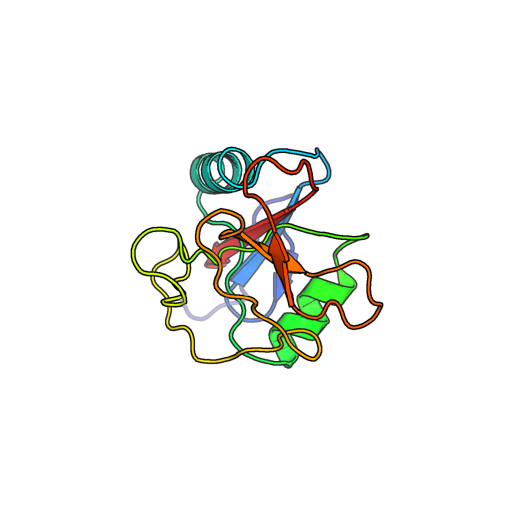O 1
ATOM 833 N N . VAL A 1 111 ? 26.852 16.179 15.437 1.00 8.31 111 VAL A N 1
ATOM 834 C CA . VAL A 1 111 ? 26.613 15.010 14.579 1.00 9.04 111 VAL A CA 1
ATOM 835 C C . VAL A 1 111 ? 25.503 15.237 13.552 1.00 8.55 111 VAL A C 1
ATOM 836 O O . VAL A 1 111 ? 25.613 14.796 12.388 1.00 9.29 111 VAL A O 1
ATOM 840 N N . ASP A 1 112 ? 24.435 15.949 13.931 1.00 7.58 112 ASP A N 1
ATOM 841 C CA . ASP A 1 112 ? 23.352 16.200 13.001 1.00 8.48 112 ASP A CA 1
ATOM 842 C C . ASP A 1 112 ? 23.660 17.292 11.980 1.00 7.97 112 ASP A C 1
ATOM 843 O O . ASP A 1 112 ? 22.834 17.571 11.104 1.00 9.25 112 ASP A O 1
ATOM 848 N N . LYS A 1 113 ? 24.848 17.900 12.100 1.00 8.11 113 LYS A N 1
ATOM 849 C CA . LYS A 1 113 ? 25.305 18.940 11.128 1.00 6.82 113 LYS A CA 1
ATOM 850 C C . LYS A 1 113 ? 24.338 20.109 11.065 1.00 6.92 113 LYS A C 1
ATOM 851 O O . LYS A 1 113 ? 24.227 20.790 10.041 1.00 6.68 113 LYS A O 1
ATOM 857 N N . CYS A 1 114 ? 23.672 20.405 12.184 1.00 7.08 114 CYS A N 1
ATOM 858 C CA . CYS A 1 114 ? 22.801 21.561 12.198 1.00 7.00 114 CYS A CA 1
ATOM 859 C C . CYS A 1 114 ? 23.575 22.822 11.827 1.00 6.80 114 CYS A C 1
ATOM 860 O O . CYS A 1 114 ? 24.804 22.939 12.064 1.00 7.07 114 CYS A O 1
ATOM 863 N N . TRP A 1 115 ? 22.853 23.800 11.266 1.00 6.94 115 TRP A N 1
ATOM 864 C CA . TRP A 1 115 ? 23.512 24.978 10.705 1.00 6.45 115 TRP A CA 1
ATOM 865 C C . TRP A 1 115 ? 23.739 26.097 11.725 1.00 5.78 115 TRP A C 1
ATOM 866 O O . TRP A 1 115 ? 22.964 26.257 12.674 1.00 6.80 115 TRP A O 1
ATOM 877 N N . ASP A 1 116 ? 24.783 26.889 11.510 1.00 6.41 116 ASP A N 1
ATOM 878 C CA . ASP A 1 116 ? 25.050 28.056 12.325 1.00 6.53 116 ASP A CA 1
ATOM 879 C C . ASP A 1 116 ? 25.676 29.114 11.443 1.00 6.30 116 ASP A C 1
ATOM 880 O O . ASP A 1 116 ? 26.251 28.787 10.390 1.00 7.03 116 ASP A O 1
ATOM 885 N N . ASP A 1 117 ? 25.571 30.369 11.889 1.00 6.10 117 ASP A N 1
ATOM 886 C CA . ASP A 1 117 ? 26.138 31.498 11.154 1.00 6.85 117 ASP A CA 1
ATOM 887 C C . ASP A 1 117 ? 27.378 31.995 11.867 1.00 6.44 117 ASP A C 1
ATOM 888 O O . ASP A 1 117 ? 27.338 32.353 13.043 1.00 7.84 117 ASP A O 1
ATOM 893 N N . LEU A 1 118 ? 28.498 31.920 11.155 1.00 6.48 118 LEU A N 1
ATOM 894 C CA . LEU A 1 118 ? 29.837 32.177 11.717 1.00 7.01 118 LEU A CA 1
ATOM 895 C C . LEU A 1 118 ? 30.498 33.305 10.918 1.00 6.67 118 LEU A C 1
ATOM 896 O O . LEU A 1 118 ? 30.048 33.631 9.803 1.00 6.75 118 LEU A O 1
ATOM 901 N N . PRO A 1 119 ? 31.612 33.856 11.428 1.00 6.43 119 PRO A N 1
ATOM 902 C CA . PRO A 1 119 ? 32.372 34.823 10.618 1.00 6.60 119 PRO A CA 1
ATOM 903 C C . PRO A 1 119 ? 32.851 34.188 9.314 1.00 6.65 119 PRO A C 1
ATOM 904 O O . PRO A 1 119 ? 33.470 33.121 9.326 1.00 6.74 119 PRO A O 1
ATOM 908 N N . CYS A 1 120 ? 32.600 34.881 8.209 1.00 7.12 120 CYS A N 1
ATOM 909 C CA . CYS A 1 120 ? 32.984 34.380 6.903 1.00 6.88 120 CYS A CA 1
ATOM 910 C C . CYS A 1 120 ? 34.499 34.097 6.791 1.00 6.44 120 CYS A C 1
ATOM 911 O O . CYS A 1 120 ? 34.858 33.181 6.042 1.00 7.19 120 CYS A O 1
ATOM 914 N N . PRO A 1 121 ? 35.396 34.825 7.511 1.00 7.07 121 PRO A N 1
ATOM 915 C CA . PRO A 1 121 ? 36.822 34.487 7.426 1.00 7.82 121 PRO A CA 1
ATOM 916 C C . PRO A 1 121 ? 37.226 33.191 8.135 1.00 7.41 121 PRO A C 1
ATOM 917 O O . PRO A 1 121 ? 38.366 32.790 7.985 1.00 9.19 121 PRO A O 1
ATOM 921 N N . ALA A 1 122 ? 36.325 32.508 8.848 1.00 6.97 122 ALA A N 1
ATOM 922 C CA . ALA A 1 122 ? 36.746 31.252 9.471 1.00 6.99 122 ALA A CA 1
ATOM 923 C C . ALA A 1 122 ? 37.180 30.245 8.392 1.00 7.85 122 ALA A C 1
ATOM 924 O O . ALA A 1 122 ? 36.602 30.191 7.289 1.00 7.58 122 ALA A O 1
ATOM 926 N N . SER A 1 123 ? 38.162 29.416 8.727 1.00 9.12 123 SER A N 1
ATOM 927 C CA . SER A 1 123 ? 38.762 28.512 7.784 1.00 8.88 123 SER A CA 1
ATOM 928 C C . SER A 1 123 ? 38.219 27.115 7.956 1.00 8.56 123 SER A C 1
ATOM 929 O O . SER A 1 123 ? 38.491 26.470 8.962 1.00 9.17 123 SER A O 1
ATOM 932 N N . HIS A 1 124 ? 37.436 26.635 6.998 1.00 7.98 124 HIS A N 1
ATOM 933 C CA . HIS A 1 124 ? 36.778 25.338 7.083 1.00 7.57 124 HIS A CA 1
ATOM 934 C C . HIS A 1 124 ? 36.776 24.642 5.748 1.00 7.60 124 HIS A C 1
ATOM 935 O O . HIS A 1 124 ? 36.840 25.290 4.680 1.00 7.47 124 HIS A O 1
ATOM 942 N N . ALA A 1 125 ? 36.698 23.313 5.792 1.00 7.18 125 ALA A N 1
ATOM 943 C CA . ALA A 1 125 ? 36.374 22.518 4.610 1.00 6.53 125 ALA A CA 1
ATOM 944 C C . ALA A 1 125 ? 35.001 22.954 4.070 1.00 7.00 125 ALA A C 1
ATOM 945 O O . ALA A 1 125 ? 34.279 23.734 4.722 1.00 7.10 125 ALA A O 1
ATOM 947 N N . SER A 1 126 ? 34.635 22.433 2.889 1.00 6.76 126 SER A N 1
ATOM 948 C CA . SER A 1 126 ? 33.406 22.898 2.261 1.00 7.01 126 SER A CA 1
ATOM 949 C C . SER A 1 126 ? 32.857 21.829 1.361 1.00 6.87 126 SER A C 1
ATOM 950 O O . SER A 1 126 ? 33.518 20.825 1.049 1.00 7.44 126 SER A O 1
ATOM 953 N N . ILE A 1 127 ? 31.667 22.080 0.859 1.00 6.53 127 ILE A N 1
ATOM 954 C CA . ILE A 1 127 ? 31.007 21.169 -0.084 1.00 6.36 127 ILE A CA 1
ATOM 955 C C . ILE A 1 127 ? 30.393 21.969 -1.207 1.00 5.46 127 ILE A C 1
ATOM 956 O O . ILE A 1 127 ? 29.672 22.970 -0.973 1.00 6.46 127 ILE A O 1
ATOM 961 N N . CYS A 1 128 ? 30.730 21.558 -2.445 1.00 6.65 128 CYS A N 1
ATOM 962 C CA . CYS A 1 128 ? 30.153 22.189 -3.638 1.00 6.29 128 CYS A CA 1
ATOM 963 C C . CYS A 1 128 ? 29.071 21.314 -4.228 1.00 7.28 128 CYS A C 1
ATOM 964 O O . CYS A 1 128 ? 29.055 20.097 -4.007 1.00 7.68 128 CYS A O 1
ATOM 967 N N . ALA A 1 129 ? 28.195 21.928 -5.031 1.00 6.60 129 ALA A N 1
ATOM 968 C CA . ALA A 1 129 ? 27.208 21.178 -5.798 1.00 6.82 129 ALA A CA 1
ATOM 969 C C . ALA A 1 129 ? 27.048 21.789 -7.180 1.00 6.88 129 ALA A C 1
ATOM 970 O O . ALA A 1 129 ? 27.311 22.985 -7.384 1.00 7.59 129 ALA A O 1
ATOM 972 N N . LYS A 1 130 ? 26.573 20.953 -8.110 1.00 7.32 130 LYS A N 1
ATOM 973 C CA . LYS A 1 130 ? 26.179 21.426 -9.447 1.00 7.33 130 LYS A CA 1
ATOM 974 C C . LYS A 1 130 ? 25.271 20.348 -10.048 1.00 7.97 130 LYS A C 1
ATOM 975 O O . LYS A 1 130 ? 25.168 19.225 -9.521 1.00 9.16 130 LYS A O 1
ATOM 981 N N . ALA A 1 131 ? 24.587 20.687 -11.143 1.00 9.03 131 ALA A N 1
ATOM 982 C CA . ALA A 1 131 ? 23.702 19.715 -11.785 1.00 8.78 131 ALA A CA 1
ATOM 983 C C . ALA A 1 131 ? 24.465 18.506 -12.296 1.00 9.56 131 ALA A C 1
ATOM 984 O O . ALA A 1 131 ? 25.606 18.615 -12.797 1.00 9.73 131 ALA A O 1
ATOM 986 N N . ALA A 1 132 ? 23.844 17.333 -12.173 1.00 9.44 132 ALA A N 1
ATOM 987 C CA . ALA A 1 132 ? 24.380 16.123 -12.769 1.00 9.30 132 ALA A CA 1
ATOM 988 C C . ALA A 1 132 ? 24.296 16.159 -14.308 1.00 9.83 132 ALA A C 1
ATOM 989 O O . ALA A 1 132 ? 23.578 16.977 -14.916 1.00 11.59 132 ALA A O 1
ATOM 991 N N . ILE A 1 133 ? 25.026 15.248 -14.950 1.00 10.07 133 ILE A N 1
ATOM 992 C CA . ILE A 1 133 ? 25.111 15.155 -16.402 1.00 11.80 133 ILE A CA 1
ATOM 993 C C . ILE A 1 133 ? 24.210 14.049 -16.920 1.00 13.03 133 ILE A C 1
ATOM 994 O O . ILE A 1 133 ? 23.372 14.352 -17.808 1.00 15.75 133 ILE A O 1
#

Solvent-accessible surface area: 6590 Å² total; per-residue (Å²): 127,200,125,85,44,86,27,42,108,60,26,60,76,44,49,129,42,0,2,52,53,16,90,82,55,32,41,18,81,109,0,21,52,28,0,78,132,72,55,8,58,1,0,1,0,46,38,100,121,20,2,78,45,0,61,108,66,16,115,28,53,3,0,0,0,0,22,4,61,200,103,55,26,52,38,65,9,43,44,70,51,86,53,94,42,168,33,42,15,111,123,68,35,77,55,103,88,83,42,12,0,1,4,0,19,71,44,124,85,15,11,0,23,7,49,49,17,100,29,70,36,28,0,0,0,7,50,78,18,107